Protein AF-A0A2R6K7J9-F1 (afdb_monomer)

Mean predicted aligned error: 5.07 Å

Structure (mmCIF, N/CA/C/O backbone):
data_AF-A0A2R6K7J9-F1
#
_entry.id   AF-A0A2R6K7J9-F1
#
loop_
_atom_site.group_PDB
_atom_site.id
_atom_site.type_symbol
_atom_site.label_atom_id
_atom_site.label_alt_id
_atom_site.label_comp_id
_atom_site.label_asym_id
_atom_site.label_entity_id
_atom_site.label_seq_id
_atom_site.pdbx_PDB_ins_code
_atom_site.Cartn_x
_atom_site.Cartn_y
_atom_site.Cartn_z
_atom_site.occupancy
_atom_site.B_iso_or_equiv
_atom_site.auth_seq_id
_atom_site.auth_comp_id
_atom_site.auth_asym_id
_atom_site.auth_atom_id
_atom_site.pdbx_PDB_model_num
ATOM 1 N N . MET A 1 1 ? 14.857 -5.204 -14.658 1.00 53.25 1 MET A N 1
ATOM 2 C CA . MET A 1 1 ? 15.689 -6.084 -13.807 1.00 53.25 1 MET A CA 1
ATOM 3 C C . MET A 1 1 ? 15.322 -5.764 -12.367 1.00 53.25 1 MET A C 1
ATOM 5 O O . MET A 1 1 ? 15.296 -4.586 -12.043 1.00 53.25 1 MET A O 1
ATOM 9 N N . VAL A 1 2 ? 14.922 -6.743 -11.552 1.00 64.12 2 VAL A N 1
ATOM 10 C CA . VAL A 1 2 ? 14.631 -6.490 -10.129 1.00 64.12 2 VAL A CA 1
ATOM 11 C C . VAL A 1 2 ? 15.969 -6.467 -9.400 1.00 64.12 2 VAL A C 1
ATOM 13 O O . VAL A 1 2 ? 16.692 -7.460 -9.442 1.00 64.12 2 VAL A O 1
ATOM 16 N N . ALA A 1 3 ? 16.330 -5.325 -8.816 1.00 76.00 3 ALA A N 1
ATOM 17 C CA . ALA A 1 3 ? 17.506 -5.235 -7.963 1.00 76.00 3 ALA A CA 1
ATOM 18 C C . ALA A 1 3 ? 17.259 -6.029 -6.673 1.00 76.00 3 ALA A C 1
ATOM 20 O O . ALA A 1 3 ? 16.128 -6.112 -6.191 1.00 76.00 3 ALA A O 1
ATOM 21 N N . LEU A 1 4 ? 18.313 -6.635 -6.126 1.00 85.88 4 LEU A N 1
ATOM 22 C CA . LEU A 1 4 ? 18.224 -7.214 -4.791 1.00 85.88 4 LEU A CA 1
ATOM 23 C C . LEU A 1 4 ? 18.001 -6.085 -3.777 1.00 85.88 4 LEU A C 1
ATOM 25 O O . LEU A 1 4 ? 18.608 -5.022 -3.930 1.00 85.88 4 LEU A O 1
ATOM 29 N N . PRO A 1 5 ? 17.171 -6.310 -2.746 1.00 90.56 5 PRO A N 1
ATOM 30 C CA . PRO A 1 5 ? 16.992 -5.324 -1.695 1.00 90.56 5 PRO A CA 1
ATOM 31 C C . PRO A 1 5 ? 18.325 -5.044 -0.993 1.00 90.56 5 PRO A C 1
ATOM 33 O O . PRO A 1 5 ? 19.147 -5.949 -0.809 1.00 90.56 5 PRO A O 1
ATOM 36 N N . SER A 1 6 ? 18.539 -3.794 -0.594 1.00 93.25 6 SER A N 1
ATOM 37 C CA . SER A 1 6 ? 19.753 -3.362 0.101 1.00 93.25 6 SER A CA 1
ATOM 38 C C . SER A 1 6 ? 19.496 -3.180 1.600 1.00 93.25 6 SER A C 1
ATOM 40 O O . SER A 1 6 ? 18.358 -3.055 2.055 1.00 93.25 6 SER A O 1
ATOM 42 N N . ILE A 1 7 ? 20.571 -3.209 2.393 1.00 96.06 7 ILE A N 1
ATOM 43 C CA . ILE A 1 7 ? 20.529 -2.904 3.826 1.00 96.06 7 ILE A CA 1
ATOM 44 C C . ILE A 1 7 ? 21.304 -1.616 4.072 1.00 96.06 7 ILE A C 1
ATOM 46 O O . ILE A 1 7 ? 22.512 -1.559 3.837 1.00 96.06 7 ILE A O 1
ATOM 50 N N . GLU A 1 8 ? 20.625 -0.614 4.612 1.00 95.75 8 GLU A N 1
ATOM 51 C CA . GLU A 1 8 ? 21.204 0.674 4.987 1.00 95.75 8 GLU A CA 1
ATOM 52 C C . GLU A 1 8 ? 21.320 0.807 6.511 1.00 95.75 8 GLU A C 1
ATOM 54 O O . GLU A 1 8 ? 20.615 0.137 7.272 1.00 95.75 8 GLU A O 1
ATOM 59 N N . ARG A 1 9 ? 22.234 1.667 6.975 1.00 95.38 9 ARG A N 1
ATOM 60 C CA . ARG A 1 9 ? 22.353 2.036 8.393 1.00 95.38 9 ARG A CA 1
ATOM 61 C C . ARG A 1 9 ? 21.753 3.420 8.606 1.00 95.38 9 ARG A C 1
ATOM 63 O O . ARG A 1 9 ? 22.180 4.374 7.964 1.00 95.38 9 ARG A O 1
ATOM 70 N N . THR A 1 10 ? 20.818 3.519 9.538 1.00 93.31 10 THR A N 1
ATOM 71 C CA . THR A 1 10 ? 20.209 4.763 10.016 1.00 93.31 10 THR A CA 1
ATOM 72 C C . THR A 1 10 ? 20.563 4.971 11.497 1.00 93.31 10 THR A C 1
ATOM 74 O O . THR A 1 10 ? 21.038 4.031 12.146 1.00 93.31 10 THR A O 1
ATOM 77 N N . PRO A 1 11 ? 20.350 6.173 12.066 1.00 95.94 11 PRO A N 1
ATOM 78 C CA . PRO A 1 11 ? 20.503 6.398 13.507 1.00 95.94 11 PRO A CA 1
ATOM 79 C C . PRO A 1 11 ? 19.668 5.434 14.369 1.00 95.94 11 PRO A C 1
ATOM 81 O O . PRO A 1 11 ? 20.112 5.045 15.445 1.00 95.94 11 PRO A O 1
ATOM 84 N N . ASP A 1 12 ? 18.512 4.995 13.861 1.00 94.62 12 ASP A N 1
ATOM 85 C CA . ASP A 1 12 ? 17.585 4.081 14.544 1.00 94.62 12 ASP A CA 1
ATOM 86 C C . ASP A 1 12 ? 17.895 2.587 14.322 1.00 94.62 12 ASP A C 1
ATOM 88 O O . ASP A 1 12 ? 17.216 1.722 14.875 1.00 94.62 12 ASP A O 1
ATOM 92 N N . GLY A 1 13 ? 18.912 2.248 13.517 1.00 95.75 13 GLY A N 1
ATOM 93 C CA . GLY A 1 13 ? 19.337 0.864 13.293 1.00 95.75 13 GLY A CA 1
ATOM 94 C C . GLY A 1 13 ? 19.550 0.496 11.825 1.00 95.75 13 GLY A C 1
ATOM 95 O O . GLY A 1 13 ? 20.077 1.269 11.031 1.00 95.75 13 GLY A O 1
ATOM 96 N N . ARG A 1 14 ? 19.230 -0.751 11.462 1.00 96.69 14 ARG A N 1
ATOM 97 C CA . ARG A 1 14 ? 19.339 -1.237 10.075 1.00 96.69 14 ARG A CA 1
ATOM 98 C C . ARG A 1 14 ? 17.995 -1.093 9.375 1.00 96.69 14 ARG A C 1
ATOM 100 O O . ARG A 1 14 ? 16.972 -1.446 9.955 1.00 96.69 14 ARG A O 1
ATOM 107 N N . ARG A 1 15 ? 18.013 -0.666 8.114 1.00 95.31 15 ARG A N 1
ATOM 108 C CA . ARG A 1 15 ? 16.823 -0.532 7.271 1.00 95.31 15 ARG A CA 1
ATOM 109 C C . ARG A 1 15 ? 16.944 -1.414 6.035 1.00 95.31 15 ARG A C 1
ATOM 111 O O . ARG A 1 15 ? 17.963 -1.368 5.353 1.00 95.31 15 ARG A O 1
ATOM 118 N N . LEU A 1 16 ? 15.907 -2.202 5.754 1.00 94.12 16 LEU A N 1
ATOM 119 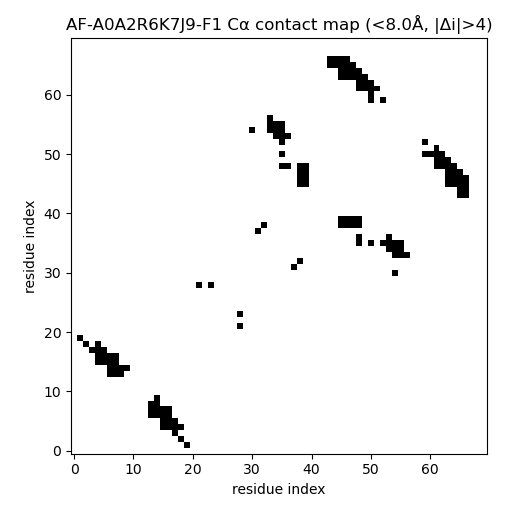C CA . LEU A 1 16 ? 15.740 -2.873 4.466 1.00 94.12 16 LEU A CA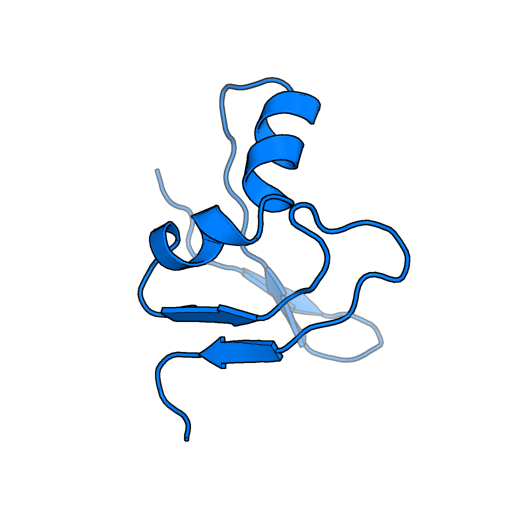 1
ATOM 120 C C . LEU A 1 16 ? 15.184 -1.860 3.465 1.00 94.12 16 LEU A C 1
ATOM 122 O O . LEU A 1 16 ? 14.157 -1.236 3.737 1.00 94.12 16 LEU A O 1
ATOM 126 N N . VAL A 1 17 ? 15.856 -1.691 2.331 1.00 93.69 17 VAL A N 1
ATOM 127 C CA . VAL A 1 17 ? 15.445 -0.762 1.278 1.00 93.69 17 VAL A CA 1
ATOM 128 C C . VAL A 1 17 ? 15.076 -1.551 0.032 1.00 93.69 17 VAL A C 1
ATOM 130 O O . VAL A 1 17 ? 15.827 -2.409 -0.435 1.00 93.69 17 VAL A O 1
ATOM 133 N N . VAL A 1 18 ? 13.874 -1.274 -0.465 1.00 90.94 18 VAL A N 1
ATOM 134 C CA . VAL A 1 18 ? 13.303 -1.863 -1.672 1.00 90.94 18 VAL A CA 1
ATOM 135 C C . VAL A 1 18 ? 12.812 -0.716 -2.536 1.00 90.94 18 VAL A C 1
ATOM 137 O O . VAL A 1 18 ? 12.069 0.140 -2.056 1.00 90.94 18 VAL A O 1
ATOM 140 N N . ASP A 1 19 ? 13.208 -0.717 -3.799 1.00 91.50 19 ASP A N 1
ATOM 141 C CA . ASP A 1 19 ? 12.754 0.253 -4.782 1.00 91.50 19 ASP A CA 1
ATOM 142 C C . ASP A 1 19 ? 12.455 -0.420 -6.124 1.00 91.50 19 ASP A C 1
ATOM 144 O O . ASP A 1 19 ? 12.866 -1.551 -6.415 1.00 91.50 19 ASP A O 1
ATOM 148 N N . ARG A 1 20 ? 11.675 0.288 -6.936 1.00 89.44 20 ARG A N 1
ATOM 149 C CA . ARG A 1 20 ? 11.422 -0.047 -8.331 1.00 89.44 20 ARG A CA 1
ATOM 150 C C . ARG A 1 20 ? 11.117 1.240 -9.084 1.00 89.44 20 ARG A C 1
ATOM 152 O O . ARG A 1 20 ? 10.276 2.022 -8.655 1.00 89.44 20 ARG A O 1
ATOM 159 N N . VAL A 1 21 ? 11.738 1.407 -10.248 1.00 92.88 21 VAL A N 1
ATOM 160 C CA . VAL A 1 21 ? 11.355 2.448 -11.207 1.00 92.88 21 VAL A CA 1
ATOM 161 C C . VAL A 1 21 ? 10.129 1.978 -11.986 1.00 92.88 21 VAL A C 1
ATOM 163 O O . VAL A 1 21 ? 10.129 0.877 -12.544 1.00 92.88 21 VAL A O 1
ATOM 166 N N . VAL A 1 22 ? 9.093 2.812 -12.007 1.00 93.62 22 VAL A N 1
ATOM 167 C CA . VAL A 1 22 ? 7.847 2.588 -12.745 1.00 93.62 22 VAL A CA 1
ATOM 168 C C . VAL A 1 22 ? 7.715 3.692 -13.787 1.00 93.62 22 VAL A C 1
ATOM 170 O O . VAL A 1 22 ? 7.919 4.859 -13.470 1.00 93.62 22 VAL A O 1
ATOM 173 N N . ASP A 1 23 ? 7.396 3.315 -15.023 1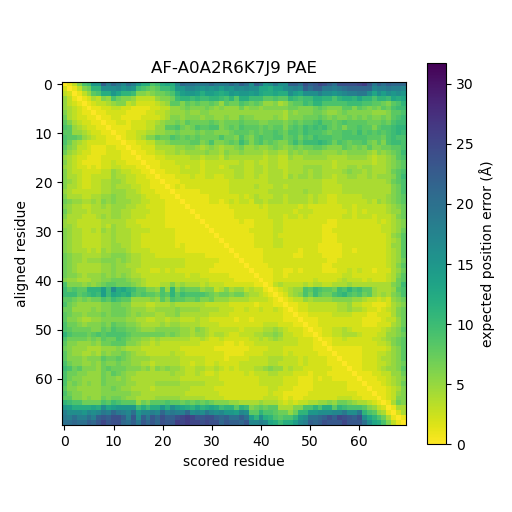.00 96.62 23 ASP A N 1
ATOM 174 C CA . ASP A 1 23 ? 7.169 4.253 -16.126 1.00 96.62 23 ASP A CA 1
ATOM 175 C C . ASP A 1 23 ? 5.737 4.804 -16.064 1.00 96.62 23 ASP A C 1
ATOM 177 O O . ASP A 1 23 ? 4.843 4.369 -16.790 1.00 96.62 23 ASP A O 1
ATOM 181 N N . ALA A 1 24 ? 5.497 5.670 -15.080 1.00 96.75 24 ALA A N 1
ATOM 182 C CA . ALA A 1 24 ? 4.233 6.358 -14.856 1.00 96.75 24 ALA A CA 1
ATOM 183 C C . ALA A 1 24 ? 4.467 7.636 -14.042 1.00 96.75 24 ALA A C 1
ATOM 185 O O . ALA A 1 24 ? 5.428 7.732 -13.274 1.00 96.75 24 ALA A O 1
ATOM 186 N N . ASP A 1 25 ? 3.557 8.601 -14.171 1.00 97.31 25 ASP A N 1
ATOM 187 C CA . ASP A 1 25 ? 3.569 9.806 -13.345 1.00 97.31 25 ASP A CA 1
ATOM 188 C C . ASP A 1 25 ? 3.388 9.474 -11.857 1.00 97.31 25 ASP A C 1
ATOM 190 O O . ASP A 1 25 ? 2.664 8.545 -11.487 1.00 97.31 25 ASP A O 1
ATOM 194 N N . ALA A 1 26 ? 4.016 10.273 -10.992 1.00 96.69 26 ALA A N 1
ATOM 195 C CA . ALA A 1 26 ? 4.015 10.045 -9.548 1.00 96.69 26 ALA A CA 1
ATOM 196 C C . ALA A 1 26 ? 2.598 9.991 -8.949 1.00 96.69 26 ALA A C 1
ATOM 198 O O . ALA A 1 26 ? 2.327 9.119 -8.130 1.00 96.69 26 ALA A O 1
ATOM 199 N N . GLU A 1 27 ? 1.683 10.853 -9.401 1.00 96.88 27 GLU A N 1
ATOM 200 C CA . GLU A 1 27 ? 0.277 10.868 -8.962 1.00 96.88 27 GLU A CA 1
ATOM 201 C C . GLU A 1 27 ? -0.466 9.578 -9.331 1.00 96.88 27 GLU A C 1
ATOM 203 O O . GLU A 1 27 ? -1.238 9.031 -8.542 1.00 96.88 27 GLU A O 1
ATOM 208 N N . THR A 1 28 ? -0.186 9.037 -10.519 1.00 96.75 28 THR A N 1
ATOM 209 C CA . THR A 1 28 ? -0.764 7.769 -10.973 1.00 96.75 28 THR A CA 1
ATOM 210 C C . THR A 1 28 ? -0.272 6.620 -10.101 1.00 96.75 28 THR A C 1
ATOM 212 O O . THR A 1 28 ? -1.066 5.790 -9.662 1.00 96.75 28 THR A O 1
ATOM 215 N N . VAL A 1 29 ? 1.032 6.581 -9.808 1.00 96.19 29 VAL A N 1
ATOM 216 C CA . VAL A 1 29 ? 1.607 5.576 -8.903 1.00 96.19 29 VAL A CA 1
ATOM 217 C C . VAL A 1 29 ? 1.030 5.727 -7.495 1.00 96.19 29 VAL A C 1
ATOM 219 O O . VAL A 1 29 ? 0.639 4.729 -6.890 1.00 96.19 29 VAL A O 1
ATOM 222 N N . TRP A 1 30 ? 0.929 6.957 -6.989 1.00 96.19 30 TRP A N 1
ATOM 223 C CA . TRP A 1 30 ? 0.393 7.242 -5.660 1.00 96.19 30 TRP A CA 1
ATOM 224 C C . TRP A 1 30 ? -1.061 6.799 -5.515 1.00 96.19 30 TRP A C 1
ATOM 226 O O . TRP A 1 30 ? -1.387 6.142 -4.532 1.00 96.19 30 TRP A O 1
ATOM 236 N N . THR A 1 31 ? -1.903 7.052 -6.521 1.00 96.31 31 THR A N 1
ATOM 237 C CA . THR A 1 31 ? -3.304 6.594 -6.539 1.00 96.31 31 THR A CA 1
ATOM 238 C C . THR A 1 31 ? -3.398 5.084 -6.308 1.00 96.31 31 THR A C 1
ATOM 240 O O . THR A 1 31 ? -4.212 4.629 -5.515 1.00 96.31 31 THR A O 1
ATOM 243 N N . VAL A 1 32 ? -2.522 4.293 -6.940 1.00 95.50 32 VAL A N 1
ATOM 244 C CA . VAL A 1 32 ? -2.497 2.830 -6.759 1.00 95.50 32 VAL A CA 1
ATOM 245 C C . VAL A 1 32 ? -1.950 2.421 -5.392 1.00 95.50 32 VAL A C 1
ATOM 247 O O . VAL A 1 32 ? -2.426 1.452 -4.809 1.00 95.50 32 VAL A O 1
ATOM 250 N N . LEU A 1 33 ? -0.933 3.125 -4.889 1.00 94.62 33 LEU A N 1
ATOM 251 C CA . LEU A 1 33 ? -0.337 2.826 -3.587 1.00 94.62 33 LEU A CA 1
ATOM 252 C C . LEU A 1 33 ? -1.276 3.169 -2.423 1.00 94.62 33 LEU A C 1
ATOM 254 O O . LEU A 1 33 ? -1.281 2.458 -1.422 1.00 94.62 33 LEU A O 1
ATOM 258 N N . ALA A 1 34 ? -2.061 4.237 -2.549 1.00 96.38 34 ALA A N 1
ATOM 259 C CA . ALA A 1 34 ? -2.980 4.697 -1.515 1.00 96.38 34 ALA A CA 1
ATOM 260 C C . ALA A 1 34 ? -4.317 3.936 -1.509 1.00 96.38 34 ALA A C 1
ATOM 262 O O . 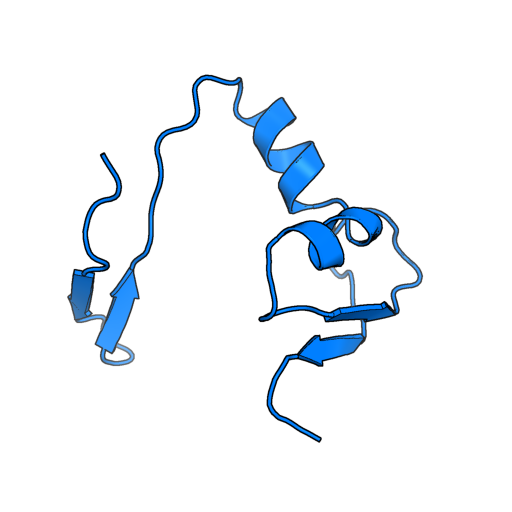ALA A 1 34 ? -4.968 3.909 -0.471 1.00 96.38 34 ALA A O 1
ATOM 263 N N . ASP A 1 35 ? -4.718 3.313 -2.622 1.00 96.81 35 ASP A N 1
ATOM 264 C CA . ASP A 1 35 ? -5.971 2.554 -2.748 1.00 96.81 35 ASP A CA 1
ATOM 265 C C . ASP A 1 35 ? -5.932 1.244 -1.944 1.00 96.81 35 ASP A C 1
ATOM 267 O O . ASP A 1 35 ? -5.355 0.242 -2.379 1.00 96.81 35 ASP A O 1
ATOM 271 N N . THR A 1 36 ? -6.571 1.246 -0.775 1.00 95.00 36 THR A N 1
ATOM 272 C CA . THR A 1 36 ? -6.578 0.113 0.163 1.00 95.00 36 THR A CA 1
ATOM 273 C C . THR A 1 36 ? -7.273 -1.138 -0.380 1.00 95.00 36 THR A C 1
ATOM 275 O O . THR A 1 36 ? -6.923 -2.250 0.029 1.00 95.00 36 THR A O 1
ATOM 278 N N . GLU A 1 37 ? -8.199 -1.003 -1.335 1.00 94.19 37 GLU A N 1
ATOM 279 C CA . GLU A 1 37 ? -8.903 -2.142 -1.941 1.00 94.19 37 GLU A CA 1
ATOM 280 C C . GLU A 1 37 ? -7.987 -2.948 -2.869 1.00 94.19 37 GLU A C 1
ATOM 282 O O . GLU A 1 37 ? -8.204 -4.144 -3.077 1.00 94.19 37 GLU A O 1
ATOM 287 N N . ARG A 1 38 ? -6.925 -2.318 -3.384 1.00 94.56 38 ARG A N 1
ATOM 288 C CA . ARG A 1 38 ? -5.952 -2.946 -4.289 1.00 94.56 38 ARG A CA 1
ATOM 289 C C . ARG A 1 38 ? -4.786 -3.615 -3.580 1.00 94.56 38 ARG A C 1
ATOM 291 O O . ARG A 1 38 ? -4.035 -4.363 -4.206 1.00 94.56 38 ARG A O 1
ATOM 298 N N . TRP A 1 39 ? -4.606 -3.377 -2.285 1.00 93.44 39 TRP A N 1
ATOM 299 C CA . TRP A 1 39 ? -3.482 -3.937 -1.528 1.00 93.44 39 TRP A CA 1
ATOM 300 C C . TRP A 1 39 ? -3.432 -5.475 -1.528 1.00 93.44 39 TRP A C 1
ATOM 302 O O . TRP A 1 39 ? -2.326 -6.011 -1.632 1.00 93.44 39 TRP A O 1
ATOM 312 N N . PRO A 1 40 ? -4.565 -6.213 -1.508 1.00 91.50 40 PRO A N 1
ATOM 313 C CA . PRO A 1 40 ? -4.554 -7.667 -1.680 1.00 91.50 40 PRO A CA 1
ATOM 314 C C . PRO A 1 40 ? -3.937 -8.154 -3.005 1.00 91.50 40 PRO A C 1
ATOM 316 O O . PRO A 1 40 ? -3.528 -9.311 -3.104 1.00 91.50 40 PRO A O 1
ATOM 319 N N . GLU A 1 41 ? -3.837 -7.298 -4.031 1.00 92.25 41 GLU A N 1
ATOM 320 C CA . GLU A 1 41 ? -3.186 -7.629 -5.307 1.00 92.25 41 GLU A CA 1
ATOM 321 C C . GLU A 1 41 ? -1.649 -7.602 -5.221 1.00 92.25 41 GLU A C 1
ATOM 323 O O . GLU A 1 41 ? -0.976 -8.186 -6.073 1.00 92.25 41 GLU A O 1
ATOM 328 N N . TRP A 1 42 ? -1.062 -6.919 -4.229 1.00 88.25 42 TRP A N 1
ATOM 329 C CA . TRP A 1 42 ? 0.389 -6.677 -4.165 1.00 88.25 42 TRP A CA 1
ATOM 330 C C . TRP A 1 42 ? 1.208 -7.951 -3.947 1.00 88.25 42 TRP A C 1
ATOM 332 O O . TRP A 1 42 ? 2.400 -7.999 -4.264 1.00 88.25 42 TRP A O 1
ATOM 342 N N . GLY A 1 43 ? 0.578 -8.990 -3.407 1.00 81.81 43 GLY A N 1
ATOM 343 C CA . GLY A 1 43 ? 1.193 -10.278 -3.144 1.00 81.81 43 GLY A CA 1
ATOM 344 C C . GLY A 1 43 ? 0.775 -10.834 -1.787 1.00 81.81 43 GLY A C 1
ATOM 345 O O . GLY A 1 43 ? -0.031 -10.235 -1.083 1.00 81.81 43 GLY A O 1
ATO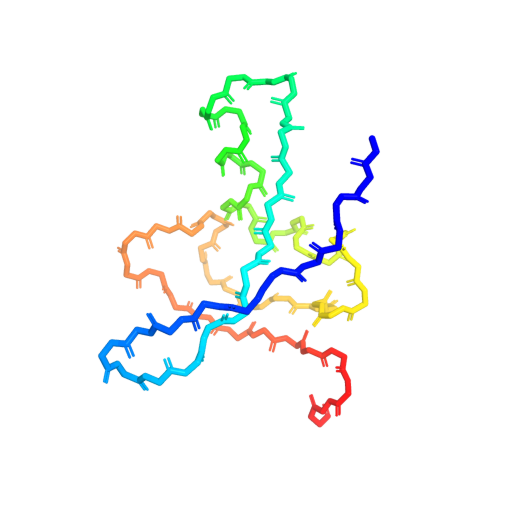M 346 N N . PRO A 1 44 ? 1.343 -11.977 -1.376 1.00 80.81 44 PRO A N 1
ATOM 347 C CA . PRO A 1 44 ? 0.857 -12.708 -0.211 1.00 80.81 44 PRO A CA 1
ATOM 348 C C . PRO A 1 44 ? 0.979 -11.912 1.093 1.00 80.81 44 PRO A C 1
ATOM 350 O O . PRO A 1 44 ? 0.227 -12.168 2.020 1.00 80.81 44 PRO A O 1
ATOM 353 N N . SER A 1 45 ? 1.896 -10.944 1.177 1.00 84.31 45 SER A N 1
ATOM 354 C CA . SER A 1 45 ? 2.175 -10.188 2.401 1.00 84.31 45 SER A CA 1
ATOM 355 C C . SER A 1 45 ? 0.971 -9.431 2.962 1.00 84.31 45 SER A C 1
ATOM 357 O O . SER A 1 45 ? 0.920 -9.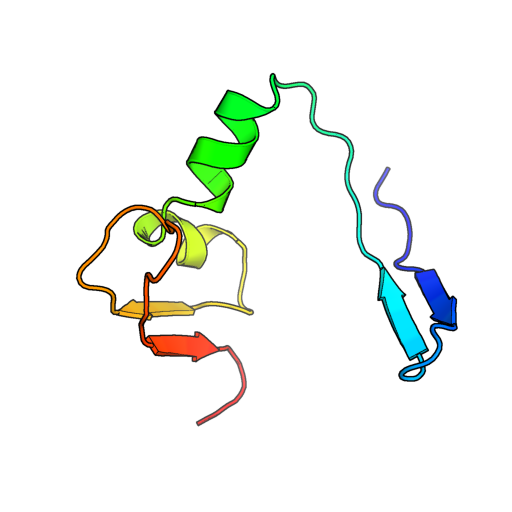259 4.174 1.00 84.31 45 SER A O 1
ATOM 359 N N . VAL A 1 46 ? 0.027 -9.004 2.118 1.00 90.44 46 VAL A N 1
ATOM 360 C CA . VAL A 1 46 ? -1.223 -8.346 2.523 1.00 90.44 46 VAL A CA 1
ATOM 361 C C . VAL A 1 46 ? -2.375 -9.104 1.881 1.00 90.44 46 VAL A C 1
ATOM 363 O O . VAL A 1 46 ? -2.462 -9.161 0.661 1.00 90.44 46 VAL A O 1
ATOM 366 N N . SER A 1 47 ? -3.246 -9.710 2.685 1.00 89.12 47 SER A N 1
ATOM 367 C CA . SER A 1 47 ? -4.346 -10.543 2.179 1.00 89.12 47 SER A CA 1
ATOM 368 C C . SER A 1 47 ? -5.727 -9.914 2.351 1.00 89.12 47 SER A C 1
ATOM 370 O O . SER A 1 47 ? -6.651 -10.279 1.628 1.00 89.12 47 SER A O 1
ATOM 372 N N . ALA A 1 48 ? -5.880 -8.973 3.283 1.00 89.19 48 ALA A N 1
ATOM 373 C CA . ALA A 1 48 ? -7.102 -8.199 3.466 1.00 89.19 48 ALA A CA 1
ATOM 374 C C . ALA A 1 48 ? -6.801 -6.870 4.166 1.00 89.19 48 ALA A C 1
ATOM 376 O O . ALA A 1 48 ? -5.855 -6.776 4.951 1.00 89.19 48 ALA A O 1
ATOM 377 N N . VAL A 1 49 ? -7.645 -5.870 3.921 1.00 93.31 49 VAL A N 1
ATOM 378 C CA . VAL A 1 49 ? -7.615 -4.571 4.600 1.00 93.31 49 VAL A CA 1
ATOM 379 C C . VAL A 1 49 ? -9.026 -4.239 5.082 1.00 93.31 49 VAL A C 1
ATOM 381 O O . VAL A 1 49 ? -10.002 -4.492 4.375 1.00 93.31 49 VAL A O 1
ATOM 384 N N . ARG A 1 50 ? -9.139 -3.707 6.300 1.00 93.75 50 ARG A N 1
ATOM 385 C CA . ARG A 1 50 ? -10.358 -3.095 6.840 1.00 93.75 50 ARG A CA 1
ATOM 386 C C . ARG A 1 50 ? -10.057 -1.643 7.177 1.00 93.75 50 ARG A C 1
ATOM 388 O O . ARG A 1 50 ? -9.228 -1.373 8.042 1.00 93.75 50 ARG A O 1
ATOM 395 N N . SER A 1 51 ? -10.725 -0.732 6.490 1.00 92.50 51 SER A N 1
ATOM 396 C CA . SER A 1 51 ? -10.584 0.712 6.645 1.00 92.50 51 SER A CA 1
ATOM 397 C C . SER A 1 51 ? -11.924 1.355 6.302 1.00 92.50 51 SER A C 1
ATOM 399 O O . SER A 1 51 ? -12.624 0.854 5.420 1.00 92.50 51 SER A O 1
ATOM 401 N N . ASP A 1 52 ? -12.282 2.435 6.995 1.00 92.12 52 ASP A N 1
ATOM 402 C CA . ASP A 1 52 ? -13.413 3.282 6.595 1.00 92.12 52 ASP A CA 1
ATOM 403 C C . ASP A 1 52 ? -13.040 4.171 5.392 1.00 92.12 52 ASP A C 1
ATOM 405 O O . ASP A 1 52 ? -13.907 4.576 4.617 1.00 92.12 52 ASP A O 1
ATOM 409 N N . ASP A 1 53 ? -11.741 4.430 5.210 1.00 93.81 53 ASP A N 1
ATOM 410 C CA . ASP A 1 53 ? -11.196 5.213 4.106 1.00 93.81 53 ASP A CA 1
ATOM 411 C C . ASP A 1 53 ? -10.751 4.299 2.958 1.00 93.81 53 ASP A C 1
ATOM 413 O O . ASP A 1 53 ? -9.970 3.364 3.167 1.00 93.81 53 ASP A O 1
ATOM 417 N N . HIS A 1 54 ? -11.199 4.604 1.735 1.00 93.88 54 HIS A N 1
ATOM 418 C CA . HIS A 1 54 ? -10.771 3.901 0.518 1.00 93.88 54 HIS A CA 1
ATOM 419 C C . HIS A 1 54 ? -9.307 4.212 0.183 1.00 93.88 54 HIS A C 1
ATOM 421 O O . HIS A 1 54 ? -8.510 3.300 -0.038 1.00 93.88 54 HIS A O 1
ATOM 427 N N . TYR A 1 55 ? -8.933 5.490 0.208 1.00 96.88 55 TYR A N 1
ATOM 428 C CA . TYR A 1 55 ? -7.560 5.930 -0.016 1.00 96.88 55 TYR A CA 1
ATOM 429 C C . TYR A 1 55 ? -6.897 6.300 1.305 1.00 96.88 55 TYR A C 1
ATOM 431 O O . TYR A 1 55 ? -7.503 6.962 2.143 1.00 96.88 55 TYR A O 1
ATOM 439 N N . VAL A 1 56 ? -5.635 5.909 1.477 1.00 95.75 56 VAL A N 1
ATOM 440 C CA . VAL A 1 56 ? -4.833 6.353 2.618 1.00 95.75 56 VAL A CA 1
ATOM 441 C C . VAL A 1 56 ? -4.554 7.847 2.504 1.00 95.75 56 VAL A C 1
ATOM 443 O O . VAL A 1 56 ? -3.858 8.300 1.592 1.00 95.75 56 VAL A O 1
ATOM 446 N N . GLU A 1 57 ? -5.026 8.590 3.495 1.00 94.69 57 GLU A N 1
ATOM 447 C CA . GLU A 1 57 ? -4.726 10.001 3.686 1.00 94.69 57 GLU A CA 1
ATOM 448 C C . GLU A 1 57 ? -4.071 10.239 5.055 1.00 94.69 57 GLU A C 1
ATOM 450 O O . GLU A 1 57 ? -3.855 9.333 5.867 1.00 94.69 57 GLU A O 1
ATOM 455 N N . SER A 1 58 ? -3.709 11.494 5.328 1.00 94.94 58 SER A N 1
ATOM 456 C CA . SER A 1 58 ? -3.163 11.869 6.629 1.00 94.94 58 SER A CA 1
ATOM 457 C C . SER A 1 58 ? -4.200 11.644 7.730 1.00 94.94 58 SER A C 1
ATOM 459 O O . SER A 1 58 ? -5.165 12.394 7.842 1.00 94.94 58 SER A O 1
ATOM 461 N N . GLY A 1 59 ? -3.932 10.676 8.604 1.00 95.12 59 GLY A N 1
ATOM 462 C CA . GLY A 1 59 ? -4.788 10.348 9.744 1.00 95.12 59 GLY A CA 1
ATOM 463 C C . GLY A 1 59 ? -5.662 9.114 9.536 1.00 95.12 59 GLY A C 1
ATOM 464 O O . GLY A 1 59 ? -6.277 8.677 10.506 1.00 95.12 59 GLY A O 1
ATOM 465 N N . THR A 1 60 ? -5.667 8.522 8.337 1.00 95.31 60 THR A N 1
ATOM 466 C CA . THR A 1 60 ? -6.305 7.224 8.089 1.00 95.31 60 THR A CA 1
ATOM 467 C C . THR A 1 60 ? -5.758 6.168 9.048 1.00 95.31 60 THR A C 1
ATOM 469 O O . THR A 1 60 ? -4.547 6.055 9.268 1.00 95.31 60 THR A O 1
ATOM 472 N N . THR A 1 61 ? -6.665 5.374 9.615 1.00 95.62 61 THR A N 1
ATOM 473 C CA . THR A 1 61 ? -6.341 4.223 10.466 1.00 95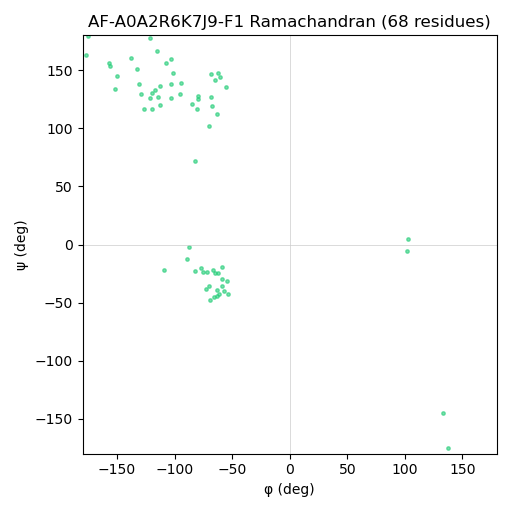.62 61 THR A CA 1
ATOM 474 C C . THR A 1 61 ? -7.160 3.018 10.023 1.00 95.62 61 THR A C 1
ATOM 476 O O . THR A 1 61 ? -8.259 3.175 9.502 1.00 95.62 61 THR A O 1
ATOM 479 N N . GLY A 1 62 ? -6.629 1.814 10.218 1.00 93.38 62 GLY A N 1
ATOM 480 C CA . GLY A 1 62 ? -7.288 0.589 9.783 1.00 93.38 62 GLY A CA 1
ATOM 481 C C . GLY A 1 62 ? -6.539 -0.662 10.223 1.00 93.38 62 GLY A C 1
ATOM 482 O O . GLY A 1 62 ? -5.486 -0.590 10.862 1.00 93.38 62 GLY A O 1
ATOM 483 N N . GLU A 1 63 ? -7.088 -1.816 9.866 1.00 94.31 63 GLU A N 1
ATOM 484 C CA . GLU A 1 63 ? -6.524 -3.131 10.160 1.00 94.31 63 GLU A CA 1
ATOM 485 C C . GLU A 1 63 ? -6.079 -3.816 8.865 1.00 94.31 63 GLU A C 1
ATOM 487 O O . GLU A 1 63 ? -6.802 -3.828 7.869 1.00 94.31 63 GLU A O 1
ATOM 492 N N . ILE A 1 64 ? -4.894 -4.426 8.883 1.00 92.75 64 ILE A N 1
ATOM 493 C CA . ILE A 1 64 ? -4.326 -5.141 7.736 1.00 92.75 64 ILE A CA 1
ATOM 494 C C . ILE A 1 64 ? -4.075 -6.589 8.149 1.00 92.75 64 ILE A C 1
ATOM 496 O O . ILE A 1 64 ? -3.372 -6.843 9.128 1.00 92.75 64 ILE A O 1
ATOM 500 N N . GLN A 1 65 ? -4.607 -7.542 7.384 1.00 90.50 65 GLN A N 1
ATOM 501 C CA . GLN A 1 65 ? -4.258 -8.952 7.527 1.00 90.50 65 GLN A CA 1
ATOM 502 C C . GLN A 1 65 ? -2.985 -9.239 6.730 1.00 90.50 65 GLN A C 1
ATOM 504 O O . GLN A 1 65 ? -2.949 -9.070 5.508 1.00 90.50 65 GLN A O 1
ATOM 509 N N . VAL A 1 66 ? -1.955 -9.714 7.426 1.00 88.25 66 VAL A N 1
ATOM 510 C CA . VAL A 1 66 ? -0.668 -10.087 6.830 1.00 88.25 66 VAL A CA 1
ATOM 511 C C . VAL A 1 66 ? -0.544 -11.601 6.667 1.00 88.25 66 VAL A C 1
ATOM 513 O O . VAL A 1 66 ? -1.069 -12.365 7.481 1.00 88.25 66 VAL A O 1
ATOM 516 N N . ALA A 1 67 ? 0.164 -12.070 5.633 1.00 76.56 67 ALA A N 1
ATOM 517 C CA . ALA A 1 67 ? 0.496 -13.494 5.550 1.00 76.56 67 ALA A CA 1
ATOM 518 C C . ALA A 1 67 ? 1.487 -13.887 6.647 1.00 76.56 67 ALA A C 1
ATOM 520 O O . ALA A 1 67 ? 2.573 -13.321 6.757 1.00 76.56 67 ALA A O 1
ATOM 521 N N . GLY A 1 68 ? 1.130 -14.925 7.406 1.00 68.31 68 GLY A N 1
ATOM 522 C CA . GLY A 1 68 ? 2.008 -15.544 8.398 1.00 68.31 68 GLY A CA 1
ATOM 523 C C . GLY A 1 68 ? 1.729 -15.170 9.853 1.00 68.31 68 GLY A C 1
ATOM 524 O O . GLY A 1 68 ? 2.462 -15.641 10.720 1.00 68.31 68 GLY A O 1
ATOM 525 N N . GLY A 1 69 ? 0.675 -14.407 10.157 1.00 57.66 69 GLY A N 1
ATOM 526 C CA . GLY A 1 69 ? 0.201 -14.309 11.537 1.00 57.66 69 GLY A CA 1
ATOM 527 C C . GLY A 1 69 ? -1.050 -13.459 11.735 1.00 57.66 69 GLY A C 1
ATOM 528 O 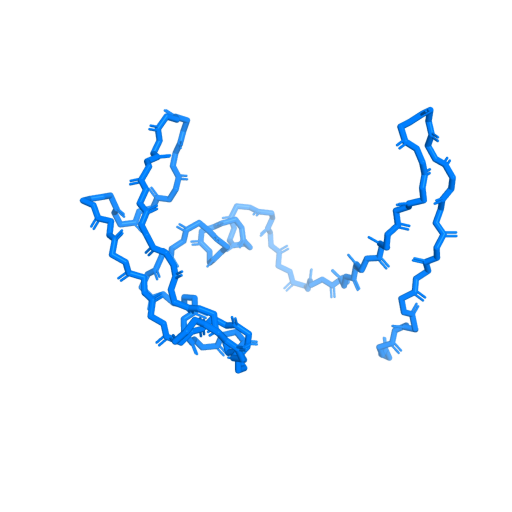O . GLY A 1 69 ? -1.314 -12.572 10.926 1.00 57.66 69 GLY A O 1
ATOM 529 N N . PRO A 1 70 ? -1.701 -13.632 12.896 1.00 52.03 70 PRO A N 1
ATOM 530 C CA . PRO A 1 70 ? -2.406 -14.864 13.274 1.00 52.03 70 PRO A CA 1
ATOM 531 C C . PRO A 1 70 ? -3.516 -15.263 12.282 1.00 52.03 70 PRO A C 1
ATOM 533 O O . PRO A 1 70 ? -3.926 -14.419 11.452 1.00 52.03 70 PRO A O 1
#

Solvent-access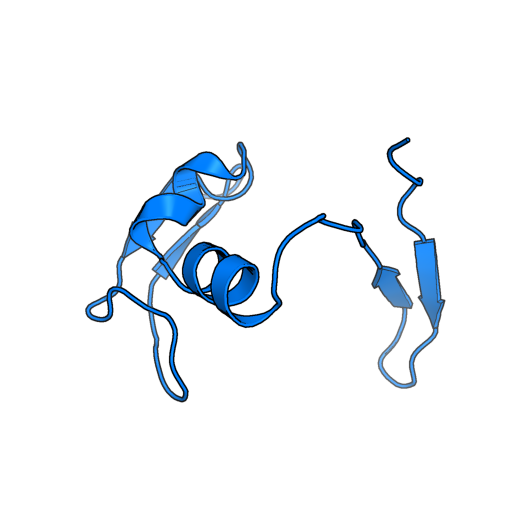ible surface area (backbone atoms only — not comparable to full-atom values): 4633 Å² total; per-residue (Å²): 131,88,73,79,71,47,81,46,80,54,98,93,42,79,41,83,47,79,85,79,92,68,102,63,56,70,68,64,54,44,54,59,73,29,28,50,84,53,44,48,74,80,40,70,63,33,67,43,67,48,56,92,57,59,54,67,54,97,83,65,69,71,50,73,43,41,62,91,54,134

pLDDT: mean 90.39, std 9.87, range [52.03, 97.31]

Secondary structure (DSSP, 8-state):
-PPPPEEEEETTEEEEE-----SS-HHHHHHHHHBGGGGGGS-TTEEEEEES-SB--TT--EEEEETTB-

Radius of gyration: 14.61 Å; Cα contacts (8 Å, |Δi|>4): 76; chains: 1; bounding box: 36×27×31 Å

Foldseek 3Di:
DADDWDWDQDPVGIDTHGDDDDPDDPVVVQQQVQQQVCVCVPDQQWNHWAWPDRGDDVPTDTDTDGPPDD

Sequence (70 aa):
MVALPSIERTPDGRRLVVDRVVDADAETVWTVLADTERWPEWGPSVSAVRSDDHYVESGTTGEIQVAGGP

Nearest PDB structures (foldseek):
  7ce0-assembly2_B  TM=5.307E-01  e=3.493E+00  Severe acute respiratory syndrome coronavirus 2
  2fqm-assembly3_E  TM=2.812E-01  e=5.290E-01  Vesicular stomatitis Indiana virus
  2fqm-assembly2_C  TM=2.922E-01  e=9.925E-01  Vesicular stomatitis Indiana virus
  2fqm-assembly1_A  TM=3.150E-01  e=1.276E+00  Vesicular stomatitis Indiana virus
  5yi6-assembly2_B  TM=2.451E-01  e=2.550E+00  Methanocaldococcus jannaschii DSM 2661